Protein AF-T1BDA2-F1 (afdb_monomer_lite)

Radius of gyration: 11.47 Å; chains: 1; bounding box: 31×17×27 Å

Structure (mmCIF, N/CA/C/O backbone):
data_AF-T1BDA2-F1
#
_entry.id   AF-T1BDA2-F1
#
loop_
_atom_site.group_PDB
_atom_site.id
_atom_site.type_symbol
_atom_site.label_atom_id
_atom_site.label_alt_id
_atom_site.label_comp_id
_atom_site.label_asym_id
_atom_site.label_entity_id
_atom_site.label_seq_id
_atom_site.pdbx_PDB_ins_code
_atom_site.Cartn_x
_atom_site.Cartn_y
_atom_site.Cartn_z
_atom_site.occupancy
_atom_site.B_iso_or_equiv
_atom_site.auth_seq_id
_atom_site.auth_comp_id
_atom_site.auth_asym_id
_atom_site.auth_atom_id
_atom_site.pdbx_PDB_model_num
ATOM 1 N N . MET A 1 1 ? 2.099 10.817 10.967 1.00 76.69 1 MET A N 1
ATOM 2 C CA . MET A 1 1 ? 3.341 10.610 10.188 1.00 76.69 1 MET A CA 1
ATOM 3 C C . MET A 1 1 ? 2.975 9.832 8.939 1.00 76.69 1 MET A C 1
ATOM 5 O O . MET A 1 1 ? 2.047 9.032 9.026 1.00 76.69 1 MET A O 1
ATOM 9 N N . ARG A 1 2 ? 3.647 10.100 7.815 1.00 88.50 2 ARG A N 1
ATOM 10 C CA . ARG A 1 2 ? 3.415 9.410 6.542 1.00 88.50 2 ARG A CA 1
ATOM 11 C C . ARG A 1 2 ? 4.578 8.462 6.272 1.00 88.50 2 ARG A C 1
ATOM 13 O O . ARG A 1 2 ? 5.728 8.888 6.348 1.00 88.50 2 ARG A O 1
ATOM 20 N N . PHE A 1 3 ? 4.269 7.200 6.013 1.00 93.50 3 PHE A N 1
ATOM 21 C CA . PHE A 1 3 ? 5.236 6.150 5.726 1.00 93.50 3 PHE A CA 1
ATOM 22 C C . PHE A 1 3 ? 5.257 5.863 4.228 1.00 93.50 3 PHE A C 1
ATOM 24 O O . PHE A 1 3 ? 4.213 5.821 3.583 1.00 93.50 3 PHE A O 1
ATOM 31 N N . LEU A 1 4 ? 6.452 5.647 3.692 1.00 94.69 4 LEU A N 1
ATOM 32 C CA . LEU A 1 4 ? 6.649 5.083 2.365 1.00 94.69 4 LEU A CA 1
ATOM 33 C C . LEU A 1 4 ? 7.327 3.726 2.557 1.00 94.69 4 LEU A C 1
ATOM 35 O O . LEU A 1 4 ? 8.396 3.655 3.163 1.00 94.69 4 LEU A O 1
ATOM 39 N N . VAL A 1 5 ? 6.672 2.657 2.117 1.00 94.00 5 VAL A N 1
ATOM 40 C CA . VAL A 1 5 ? 7.155 1.283 2.249 1.00 94.00 5 VAL A CA 1
ATOM 41 C C . VAL A 1 5 ? 7.990 0.935 1.026 1.00 94.00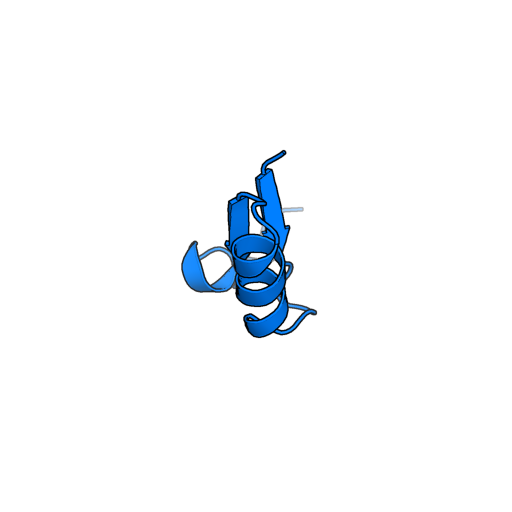 5 VAL A C 1
ATOM 43 O O . VAL A 1 5 ? 7.499 0.975 -0.100 1.00 94.00 5 VAL A O 1
ATOM 46 N N . ASP A 1 6 ? 9.255 0.617 1.281 1.00 92.94 6 ASP A N 1
ATOM 47 C CA . ASP A 1 6 ? 10.256 0.280 0.273 1.00 92.94 6 ASP A CA 1
ATOM 48 C C . ASP A 1 6 ? 9.915 -1.009 -0.494 1.00 92.94 6 ASP A C 1
ATOM 50 O O . ASP A 1 6 ? 9.275 -1.907 0.053 1.00 92.94 6 ASP A O 1
ATOM 54 N N . ALA A 1 7 ? 10.403 -1.127 -1.733 1.00 91.00 7 ALA A N 1
ATOM 55 C CA . ALA A 1 7 ? 10.190 -2.280 -2.609 1.00 91.00 7 ALA A CA 1
ATOM 56 C C . ALA A 1 7 ? 10.710 -3.600 -2.018 1.00 91.00 7 ALA A C 1
ATOM 58 O O . ALA A 1 7 ? 10.260 -4.674 -2.416 1.00 91.00 7 ALA A O 1
ATOM 59 N N . GLN A 1 8 ? 11.667 -3.535 -1.089 1.00 92.44 8 GLN A N 1
ATOM 60 C CA . GLN A 1 8 ? 12.199 -4.700 -0.381 1.00 92.44 8 GLN A CA 1
ATOM 61 C C . GLN A 1 8 ? 11.213 -5.301 0.632 1.00 92.44 8 GLN A C 1
ATOM 63 O O . GLN A 1 8 ? 11.417 -6.421 1.106 1.00 92.44 8 GLN A O 1
ATOM 68 N N . LEU A 1 9 ? 10.163 -4.566 0.992 1.00 94.62 9 LEU A N 1
ATOM 69 C CA . LEU A 1 9 ? 9.140 -4.989 1.938 1.00 94.6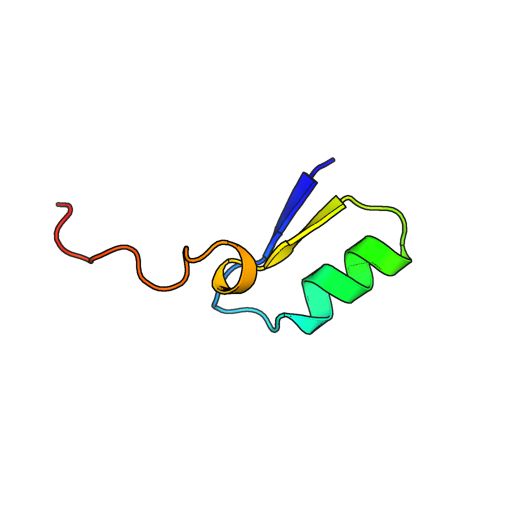2 9 LEU A CA 1
ATOM 70 C C . LEU A 1 9 ? 7.841 -5.321 1.191 1.00 94.62 9 LEU A C 1
ATOM 72 O O . LEU A 1 9 ? 7.615 -4.856 0.081 1.00 94.62 9 LEU A O 1
ATOM 76 N N . PRO A 1 10 ? 6.960 -6.159 1.758 1.00 94.56 10 PRO A N 1
ATOM 77 C CA . PRO A 1 10 ? 5.697 -6.474 1.105 1.00 94.56 10 PRO A CA 1
ATOM 78 C C . PRO A 1 10 ? 4.712 -5.286 1.173 1.00 94.56 10 PRO A C 1
ATOM 80 O O . PRO A 1 10 ? 4.576 -4.680 2.241 1.00 94.56 10 PRO A O 1
ATOM 83 N N . PRO A 1 11 ? 3.890 -5.037 0.129 1.00 94.19 11 PRO A N 1
ATOM 84 C CA . PRO A 1 11 ? 2.812 -4.033 0.156 1.00 94.19 11 PRO A CA 1
ATOM 85 C C . PRO A 1 11 ? 1.807 -4.210 1.298 1.00 94.19 11 PRO A C 1
ATOM 87 O O . PRO A 1 11 ? 1.193 -3.253 1.762 1.00 94.19 11 PRO A O 1
ATOM 90 N N . ALA A 1 12 ? 1.657 -5.440 1.799 1.00 96.38 12 ALA A N 1
ATOM 91 C CA . ALA A 1 12 ? 0.822 -5.733 2.959 1.00 96.38 12 ALA A CA 1
ATOM 92 C C . ALA A 1 12 ? 1.254 -4.964 4.223 1.00 96.38 12 ALA A C 1
ATOM 94 O O . ALA A 1 12 ? 0.422 -4.722 5.092 1.00 96.38 12 ALA A O 1
ATOM 95 N N . LEU A 1 13 ? 2.522 -4.548 4.324 1.00 96.31 13 LEU A N 1
ATOM 96 C CA . LEU A 1 13 ? 2.998 -3.734 5.438 1.00 96.31 13 LEU A CA 1
ATOM 97 C C . LEU A 1 13 ? 2.413 -2.315 5.409 1.00 96.31 13 LEU A C 1
ATOM 99 O O . LEU A 1 13 ? 2.066 -1.802 6.467 1.00 96.31 13 LEU A O 1
ATOM 103 N N . ALA A 1 14 ? 2.259 -1.702 4.229 1.00 96.19 14 ALA A N 1
ATOM 104 C CA . ALA A 1 14 ? 1.623 -0.387 4.109 1.00 96.19 14 ALA A CA 1
ATOM 105 C C . ALA A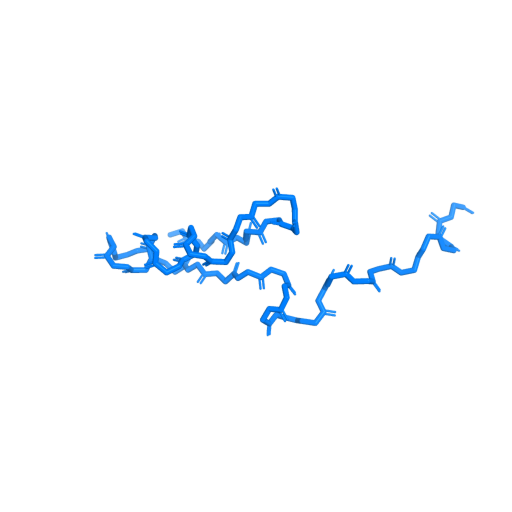 1 14 ? 0.173 -0.455 4.610 1.00 96.19 14 ALA A C 1
ATOM 107 O O . ALA A 1 14 ? -0.198 0.278 5.521 1.00 96.19 14 ALA A O 1
ATOM 108 N N . ARG A 1 15 ? -0.584 -1.455 4.143 1.00 95.81 15 ARG A N 1
ATOM 109 C CA . ARG A 1 15 ? -1.970 -1.715 4.574 1.00 95.81 15 ARG A CA 1
ATOM 110 C C . ARG A 1 15 ? -2.078 -1.943 6.083 1.00 95.81 15 ARG A C 1
ATOM 112 O O . ARG A 1 15 ? -2.958 -1.411 6.743 1.00 95.81 15 ARG A O 1
ATOM 119 N N . LEU A 1 16 ? -1.131 -2.684 6.659 1.00 97.31 16 LEU A N 1
ATOM 120 C CA . LEU A 1 16 ? -1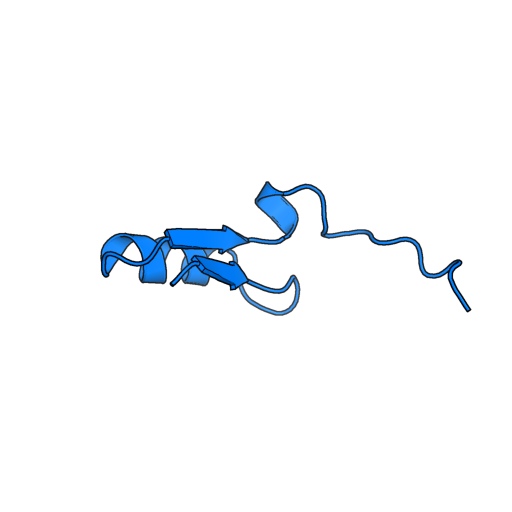.081 -2.931 8.101 1.00 97.31 16 LEU A CA 1
ATOM 121 C C . LEU A 1 16 ? -0.841 -1.651 8.925 1.00 97.31 16 LEU A C 1
ATOM 123 O O . LEU A 1 16 ? -1.291 -1.560 10.072 1.00 97.31 16 LEU A O 1
ATOM 127 N N . LEU A 1 17 ? -0.081 -0.697 8.382 1.00 95.94 17 LEU A N 1
ATOM 128 C CA . LEU A 1 17 ? 0.146 0.610 9.000 1.00 95.94 17 LEU A CA 1
ATOM 129 C C . LEU A 1 17 ? -1.103 1.494 8.876 1.00 95.94 17 LEU A C 1
ATOM 131 O O . LEU A 1 17 ? -1.461 2.157 9.851 1.00 95.94 17 LEU A O 1
ATOM 135 N N . GLU A 1 18 ? -1.794 1.440 7.736 1.00 96.38 18 GLU A N 1
ATOM 136 C CA . GLU A 1 18 ? -3.093 2.093 7.521 1.00 96.38 18 GLU A CA 1
ATOM 137 C C . GLU A 1 18 ? -4.158 1.600 8.499 1.00 96.38 18 GLU A C 1
ATOM 139 O O . GLU A 1 18 ? -4.783 2.415 9.180 1.00 96.38 18 GLU A O 1
ATOM 144 N N . ASP A 1 19 ? -4.277 0.284 8.683 1.00 97.06 19 ASP A N 1
ATOM 145 C CA . ASP A 1 19 ? -5.194 -0.328 9.653 1.00 97.06 19 ASP A CA 1
ATOM 146 C C . ASP A 1 19 ? -4.910 0.111 11.102 1.00 97.06 19 ASP A C 1
ATOM 148 O O . ASP A 1 19 ? -5.793 0.082 11.962 1.00 97.06 19 ASP A O 1
ATOM 152 N N . ARG A 1 20 ? -3.677 0.545 11.396 1.00 95.81 20 ARG A N 1
ATOM 153 C CA . ARG A 1 20 ? -3.275 1.107 12.697 1.00 95.81 20 ARG A CA 1
ATOM 154 C C . ARG A 1 20 ? -3.444 2.626 12.799 1.00 95.81 20 ARG A C 1
ATOM 156 O O . ARG A 1 20 ? -3.079 3.204 13.821 1.00 95.81 20 ARG A O 1
ATOM 163 N N . GLY A 1 21 ? -4.006 3.273 11.781 1.00 96.06 21 GLY A N 1
ATOM 164 C CA . GLY A 1 21 ? -4.265 4.713 11.756 1.00 96.06 21 GLY A CA 1
ATOM 165 C C . GLY A 1 21 ? -3.079 5.560 11.288 1.00 96.06 21 GLY A C 1
ATOM 166 O O . GLY A 1 21 ? -3.049 6.768 11.537 1.00 96.06 21 GLY A O 1
ATOM 167 N N . HIS A 1 22 ? -2.089 4.960 10.626 1.00 96.19 22 HIS A N 1
ATOM 168 C CA . HIS A 1 22 ? -0.990 5.691 9.999 1.00 96.19 22 HIS A CA 1
ATOM 169 C C . HIS A 1 22 ? -1.241 5.872 8.502 1.00 96.19 22 HIS A C 1
ATOM 171 O O . HIS A 1 22 ? -1.741 4.979 7.843 1.00 96.19 22 HIS A O 1
ATOM 177 N N . GLN A 1 23 ? -0.841 7.004 7.926 1.00 95.69 23 GLN A N 1
ATOM 178 C CA . GLN A 1 23 ? -0.826 7.128 6.466 1.00 95.69 23 GLN A CA 1
ATOM 179 C C . GLN A 1 23 ? 0.393 6.377 5.931 1.00 95.69 23 GLN A C 1
ATOM 181 O O . GLN A 1 23 ? 1.514 6.714 6.323 1.00 95.69 23 GLN A O 1
ATOM 186 N N . ALA A 1 24 ? 0.200 5.378 5.074 1.00 96.25 24 ALA A N 1
ATOM 187 C CA . ALA A 1 24 ? 1.291 4.589 4.517 1.00 96.25 24 ALA A CA 1
ATOM 188 C C . ALA A 1 24 ? 1.014 4.196 3.064 1.00 96.25 24 ALA A C 1
ATOM 190 O O . ALA A 1 24 ? -0.069 3.732 2.751 1.00 96.25 24 ALA A O 1
ATOM 191 N N . GLU A 1 25 ? 2.010 4.335 2.195 1.00 95.50 25 GLU A N 1
ATOM 192 C CA . GLU A 1 25 ? 1.935 3.938 0.783 1.00 95.50 25 GLU A CA 1
ATOM 193 C C . GLU A 1 25 ? 3.117 3.020 0.462 1.00 95.50 25 GLU A C 1
ATOM 195 O O . GLU A 1 25 ? 4.195 3.195 1.029 1.00 95.50 25 GLU A O 1
ATOM 200 N N . HIS A 1 26 ? 2.954 2.041 -0.427 1.00 94.44 26 HIS A N 1
ATOM 201 C CA . HIS A 1 26 ? 4.079 1.251 -0.929 1.00 94.44 26 HIS A CA 1
ATOM 202 C C . HIS A 1 26 ? 4.662 1.893 -2.193 1.00 94.44 26 HIS A C 1
ATOM 204 O O . HIS A 1 26 ? 3.920 2.436 -3.003 1.00 94.44 26 HIS A O 1
ATOM 210 N N . VAL A 1 27 ? 5.975 1.795 -2.426 1.00 93.06 27 VAL A N 1
ATOM 211 C CA . VAL A 1 27 ? 6.608 2.378 -3.630 1.00 93.06 27 VAL A CA 1
ATOM 212 C C . VAL A 1 27 ? 5.993 1.879 -4.944 1.00 93.06 27 VAL A C 1
ATOM 214 O O . VAL A 1 27 ? 5.899 2.658 -5.884 1.00 93.06 27 VAL A O 1
ATOM 217 N N . LEU A 1 28 ? 5.508 0.631 -4.979 1.00 88.94 28 LEU A N 1
ATOM 218 C CA . LEU A 1 28 ? 4.735 0.069 -6.106 1.0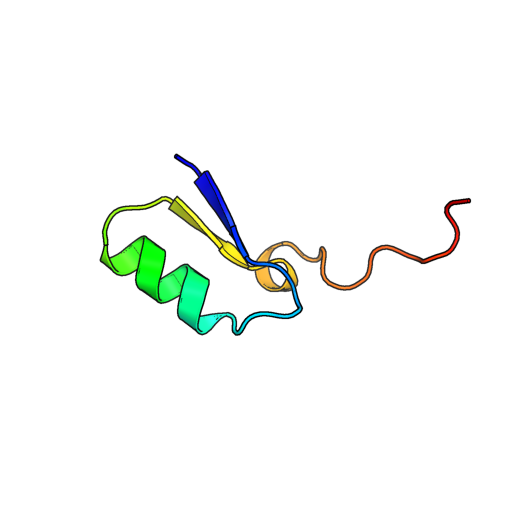0 88.94 28 LEU A CA 1
ATOM 219 C C . LEU A 1 28 ? 3.431 0.832 -6.378 1.00 88.94 28 LEU A C 1
ATOM 221 O O . LEU A 1 28 ? 3.043 0.999 -7.528 1.00 88.94 28 LEU A O 1
ATOM 225 N N . ASP A 1 29 ? 2.750 1.296 -5.330 1.00 88.44 29 ASP A N 1
ATOM 226 C CA . ASP A 1 29 ? 1.499 2.046 -5.474 1.00 88.44 29 ASP A CA 1
ATOM 227 C C . ASP A 1 29 ? 1.774 3.478 -5.969 1.00 88.44 29 ASP A C 1
ATOM 229 O O . ASP A 1 29 ? 0.920 4.107 -6.593 1.00 88.44 29 ASP A O 1
ATOM 233 N N . CYS A 1 30 ? 2.991 3.981 -5.737 1.00 85.75 30 CYS A N 1
ATOM 234 C CA . CYS A 1 30 ? 3.444 5.300 -6.171 1.00 85.75 30 CYS A CA 1
ATOM 235 C C . CYS A 1 30 ? 4.181 5.296 -7.527 1.00 85.75 30 CYS A C 1
ATOM 237 O O . CYS A 1 30 ? 4.620 6.361 -7.965 1.00 85.75 30 CYS A O 1
ATOM 239 N N . GLY A 1 31 ? 4.371 4.140 -8.177 1.00 82.94 31 GLY A N 1
ATOM 240 C CA . GLY A 1 31 ? 5.176 4.030 -9.403 1.00 82.94 31 GLY A CA 1
ATOM 241 C C . GLY A 1 31 ? 6.676 4.291 -9.187 1.00 82.94 31 GLY A C 1
ATOM 242 O O . GLY A 1 31 ? 7.385 4.677 -10.117 1.00 82.94 31 GLY A O 1
ATOM 243 N N . LEU A 1 32 ? 7.153 4.146 -7.947 1.00 77.81 32 LEU A N 1
ATOM 244 C CA . LEU A 1 32 ? 8.535 4.390 -7.523 1.00 77.81 32 LEU A CA 1
ATOM 245 C C . LEU A 1 32 ? 9.377 3.105 -7.486 1.00 77.81 32 LEU A C 1
ATOM 247 O O . LEU A 1 32 ? 10.536 3.147 -7.083 1.00 77.81 32 LEU A O 1
ATOM 251 N N . GLU A 1 33 ? 8.840 1.957 -7.911 1.00 69.19 33 GLU A N 1
ATOM 252 C CA . GLU A 1 33 ? 9.554 0.673 -7.876 1.00 69.19 33 GLU A CA 1
ATOM 253 C C . GLU A 1 33 ? 10.770 0.592 -8.812 1.00 69.19 33 GLU A C 1
ATOM 255 O O . GLU A 1 33 ? 11.596 -0.312 -8.691 1.00 69.19 33 GLU A O 1
ATOM 260 N N . ARG A 1 34 ? 10.858 1.505 -9.784 1.00 65.81 34 ARG A N 1
ATOM 261 C CA . ARG A 1 34 ? 11.881 1.524 -10.832 1.00 65.81 34 ARG A CA 1
ATOM 262 C C . ARG A 1 34 ? 12.417 2.936 -11.016 1.00 65.81 34 ARG A C 1
ATOM 264 O O . ARG A 1 34 ? 12.260 3.538 -12.077 1.00 65.81 34 ARG A O 1
ATOM 271 N N . ALA A 1 35 ? 13.073 3.465 -9.989 1.00 66.75 35 ALA A N 1
ATOM 272 C CA . ALA A 1 35 ? 14.038 4.530 -10.228 1.00 66.75 35 ALA A CA 1
ATOM 273 C C . ALA A 1 35 ? 15.131 3.964 -11.151 1.00 66.75 35 ALA A C 1
ATOM 275 O O . ALA A 1 35 ? 15.679 2.898 -10.880 1.00 66.75 35 ALA A O 1
ATOM 276 N N . SER A 1 36 ? 15.398 4.610 -12.287 1.00 64.56 36 SER A N 1
ATOM 277 C CA . SER A 1 36 ? 16.459 4.148 -13.182 1.00 64.56 36 SER A CA 1
ATOM 278 C C . SER A 1 36 ? 17.817 4.318 -12.498 1.00 64.56 36 SER A C 1
ATOM 280 O O . SER A 1 36 ? 18.138 5.438 -12.104 1.00 64.56 36 SER A O 1
ATOM 282 N N . ASP A 1 37 ? 18.643 3.268 -12.473 1.00 66.00 37 ASP A N 1
ATOM 283 C CA . ASP A 1 37 ? 20.034 3.287 -11.970 1.00 66.00 37 ASP A CA 1
ATOM 284 C C . ASP A 1 37 ? 20.955 4.297 -12.691 1.00 66.00 37 ASP A C 1
ATOM 286 O O . ASP A 1 37 ? 22.114 4.467 -12.325 1.00 66.00 37 ASP A O 1
ATOM 290 N N . ALA A 1 38 ? 20.463 4.991 -13.721 1.00 66.94 38 ALA A N 1
ATOM 291 C CA . ALA A 1 38 ? 21.211 5.934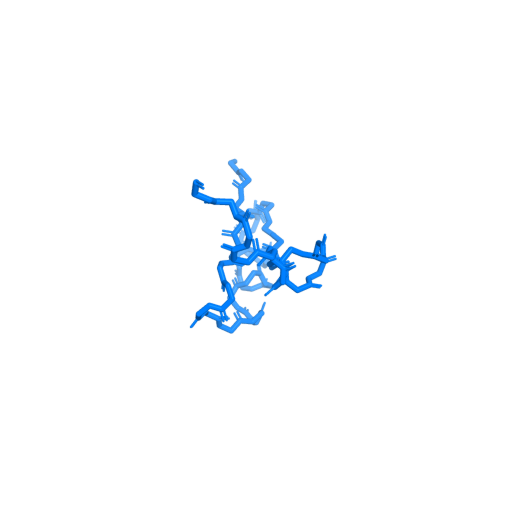 -14.550 1.00 66.94 38 ALA A CA 1
ATOM 292 C C . ALA A 1 38 ? 21.615 7.252 -13.848 1.00 66.94 38 ALA A C 1
ATOM 294 O O . ALA A 1 38 ? 22.035 8.188 -14.524 1.00 66.94 38 ALA A O 1
ATOM 295 N N . ALA A 1 39 ? 21.489 7.349 -12.525 1.00 60.28 39 ALA A N 1
ATOM 296 C CA . ALA A 1 39 ? 21.877 8.521 -11.750 1.00 60.28 39 ALA A CA 1
ATOM 297 C C . ALA A 1 39 ? 23.103 8.211 -10.877 1.00 60.28 39 ALA A C 1
ATOM 299 O O . ALA A 1 39 ? 22.963 7.887 -9.698 1.00 60.28 39 ALA A O 1
ATOM 300 N N . ILE A 1 40 ? 24.299 8.331 -11.462 1.00 57.62 40 ILE A N 1
ATOM 301 C CA . ILE A 1 40 ? 25.558 8.569 -10.735 1.00 57.62 40 ILE A CA 1
ATOM 302 C C . ILE A 1 40 ? 26.312 9.684 -11.452 1.00 57.62 40 ILE A C 1
ATOM 304 O O . ILE A 1 40 ? 26.506 9.552 -12.682 1.00 57.62 40 ILE A O 1
#

Secondary structure (DSSP, 8-state):
-EEEE-TTS-THHHHHHHTTT-EEEETTTTT-TT--S---

Organism: NCBI:txid410659

Sequence (40 aa):
MRFLVDAQLPPALARLLEDRGHQAEHVLDCGLERASDAAI

InterPro domains:
  IPR041049 Domain of unknown function DUF5615 [PF18480] (1-40)

pLDDT: mean 87.06, std 12.24, range [57.62, 97.31]

Foldseek 3Di:
DEEEAEPVDDQVVQVVCVVVVHHYGYCVRVVNNPDDPPDD